Protein AF-K4CVL9-F1 (afdb_monomer)

Organism: Solanum lycopersicum (NCBI:txid4081)

Nearest PDB structures (foldseek):
  2q3t-assembly1_A  TM=8.000E-01  e=1.900E-08  Arabidopsis thaliana
  6ois-assembly1_B  TM=7.734E-01  e=2.589E-08  Arabidopsis thaliana
  3gan-assembly1_A  TM=7.707E-01  e=3.069E-07  Arabidopsis thaliana

Radius of gyration: 18.73 Å; Cα contacts (8 Å, |Δi|>4): 94; chains: 1; bounding box: 48×46×33 Å

Mean predicted aligned error: 12.89 Å

Secondary structure (DSSP, 8-state):
-HHHHHHHSPPPS---S----SSHHHHHHHHHHHH--PPPHHHHHHHHHHHHTTTT-TTTTS-HHHHS-HHHHHHHHHHHHHHHHHH--HHHHHHSHHHHHHHHHHHHHHHHH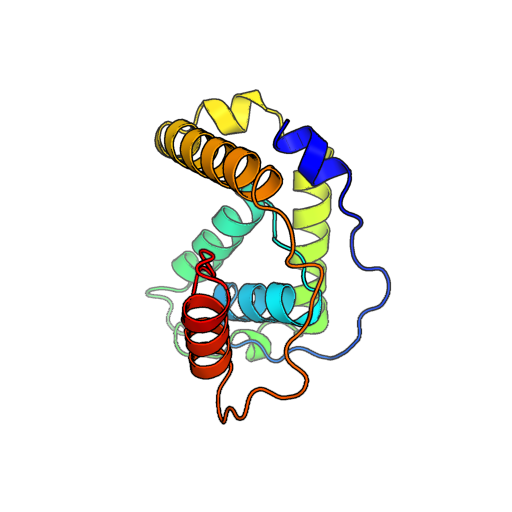HTSPPPSS--S----SSHHHHHHHHHHHH------

Structure (mmCIF, N/CA/C/O backbone):
data_AF-K4CVL9-F1
#
_entry.id   AF-K4CVL9-F1
#
loop_
_atom_site.group_PDB
_atom_site.id
_atom_site.type_symbol
_atom_site.label_atom_id
_atom_site.label_alt_id
_atom_site.label_comp_id
_atom_site.label_asym_id
_atom_site.label_entity_id
_atom_site.label_seq_id
_atom_site.pdbx_PDB_ins_code
_atom_site.Cartn_x
_atom_site.Cartn_y
_atom_site.Cartn_z
_atom_site.occupancy
_atom_site.B_iso_or_equiv
_atom_site.auth_seq_id
_atom_site.auth_comp_id
_atom_site.auth_asym_id
_atom_site.auth_atom_id
_atom_site.pdbx_PDB_model_num
ATOM 1 N N . MET A 1 1 ? -14.095 11.281 12.262 1.00 69.81 1 MET A N 1
ATOM 2 C CA . MET A 1 1 ? -14.612 10.012 11.687 1.00 69.81 1 MET A CA 1
ATOM 3 C C . MET A 1 1 ? -13.628 9.247 10.795 1.00 69.81 1 MET A C 1
ATOM 5 O O . MET A 1 1 ? -13.257 8.163 11.208 1.00 69.81 1 MET A O 1
ATOM 9 N N . TYR A 1 2 ? -13.172 9.725 9.619 1.00 73.94 2 TYR A N 1
ATOM 10 C CA . TYR A 1 2 ? -12.212 8.940 8.796 1.00 73.94 2 TYR A CA 1
ATOM 11 C C . TYR A 1 2 ? -10.864 8.725 9.505 1.00 73.94 2 TYR A C 1
ATOM 13 O O . TYR A 1 2 ? -10.430 7.587 9.655 1.00 73.94 2 TYR A O 1
ATOM 21 N N . GLN A 1 3 ? -10.244 9.805 9.995 1.00 74.38 3 GLN A N 1
ATOM 22 C CA . GLN A 1 3 ? -8.964 9.718 10.707 1.00 74.38 3 GLN A CA 1
ATOM 23 C C . GLN A 1 3 ? -9.076 8.883 11.991 1.00 74.38 3 GLN A C 1
ATOM 25 O O . GLN A 1 3 ? -8.255 8.007 12.227 1.00 74.38 3 GLN A O 1
ATOM 30 N N . GLU A 1 4 ? -10.125 9.112 12.786 1.00 74.19 4 GLU A N 1
ATOM 31 C CA . GLU A 1 4 ? -10.416 8.332 14.001 1.00 74.19 4 GLU A CA 1
ATOM 32 C C . GLU A 1 4 ? -10.575 6.835 13.698 1.00 74.19 4 GLU A C 1
ATOM 34 O O . GLU A 1 4 ? -10.017 6.005 14.404 1.00 74.19 4 GLU A O 1
ATOM 39 N N . TYR A 1 5 ? -11.289 6.478 12.624 1.00 78.62 5 TYR A N 1
ATOM 40 C CA . TYR A 1 5 ? -11.425 5.086 12.195 1.00 78.62 5 TYR A CA 1
ATOM 41 C C . TYR A 1 5 ? -10.069 4.483 11.811 1.00 78.62 5 TYR A C 1
ATOM 43 O O . TYR A 1 5 ? -9.732 3.385 12.243 1.00 78.62 5 TYR A O 1
ATOM 51 N N . GLN A 1 6 ? -9.263 5.211 11.037 1.00 77.38 6 GLN A N 1
ATOM 52 C CA . GLN A 1 6 ? -7.943 4.751 10.605 1.00 77.38 6 GLN A CA 1
ATOM 53 C C . GLN A 1 6 ? -6.970 4.567 11.782 1.00 77.38 6 GLN A C 1
ATOM 55 O O . GLN A 1 6 ? -6.164 3.640 11.759 1.00 77.38 6 GLN A O 1
ATOM 60 N N . GLN A 1 7 ? -7.086 5.374 12.842 1.00 78.06 7 GLN A N 1
ATOM 61 C CA . GLN A 1 7 ? -6.319 5.221 14.087 1.00 78.06 7 GLN A CA 1
ATOM 62 C C . GLN A 1 7 ? -6.648 3.935 14.859 1.00 78.06 7 GLN A C 1
ATOM 64 O O . GLN A 1 7 ? -5.798 3.443 15.598 1.00 78.06 7 GLN A O 1
ATOM 69 N N . MET A 1 8 ? -7.852 3.378 14.693 1.00 81.38 8 MET A N 1
ATOM 70 C CA . MET A 1 8 ? -8.266 2.139 15.365 1.00 81.38 8 MET A CA 1
ATOM 71 C C . MET A 1 8 ? -7.730 0.874 14.682 1.00 81.38 8 MET A C 1
ATOM 73 O O . MET A 1 8 ? -7.760 -0.199 15.282 1.00 81.38 8 MET A O 1
ATOM 77 N N . ILE A 1 9 ? -7.251 0.969 13.437 1.00 82.19 9 ILE A N 1
ATOM 78 C CA . ILE A 1 9 ? -6.759 -0.191 12.688 1.00 82.19 9 ILE A CA 1
ATOM 79 C C . ILE A 1 9 ? -5.297 -0.463 13.086 1.00 82.19 9 ILE A C 1
ATOM 81 O O . ILE A 1 9 ? -4.425 0.367 12.803 1.00 82.19 9 ILE A O 1
ATOM 85 N N . PRO A 1 10 ? -4.982 -1.623 13.689 1.00 86.44 10 PRO A N 1
ATOM 86 C CA . PRO A 1 10 ? -3.618 -1.938 14.096 1.00 86.44 10 PRO A CA 1
ATOM 87 C C . PRO A 1 10 ? -2.731 -2.261 12.889 1.00 86.44 10 PRO A C 1
ATOM 89 O O . PRO A 1 10 ? -3.176 -2.892 11.927 1.00 86.44 10 PRO A O 1
ATOM 92 N N . ILE A 1 11 ? -1.454 -1.882 12.969 1.00 88.44 11 ILE A N 1
ATOM 93 C CA . ILE A 1 11 ? -0.435 -2.335 12.016 1.00 88.44 11 ILE A CA 1
ATOM 94 C C . ILE A 1 11 ? -0.175 -3.833 12.248 1.00 88.44 11 ILE A C 1
ATOM 96 O O . ILE A 1 11 ? -0.006 -4.241 13.403 1.00 88.44 11 ILE A O 1
ATOM 100 N N . PRO A 1 12 ? -0.144 -4.673 11.197 1.00 86.62 12 PRO A N 1
ATOM 101 C CA . PRO A 1 12 ? 0.173 -6.089 11.339 1.00 86.62 12 PRO A CA 1
ATOM 102 C C . PRO A 1 12 ? 1.542 -6.317 11.990 1.00 86.62 12 PRO A C 1
ATOM 104 O O . PRO A 1 12 ? 2.558 -5.785 11.551 1.00 86.62 12 PRO A O 1
ATOM 107 N N . THR A 1 13 ? 1.579 -7.146 13.033 1.00 78.31 13 THR A N 1
ATOM 108 C CA . THR A 1 13 ? 2.809 -7.465 13.780 1.00 78.31 13 THR A CA 1
ATOM 109 C C . THR A 1 13 ? 3.528 -8.708 13.262 1.00 78.31 13 THR A C 1
ATOM 111 O O . THR A 1 13 ? 4.725 -8.868 13.488 1.00 78.31 13 THR A O 1
ATOM 114 N N . ARG A 1 14 ? 2.817 -9.599 12.559 1.00 71.75 14 ARG A N 1
ATOM 115 C CA . ARG A 1 14 ? 3.379 -10.819 11.967 1.00 71.75 14 ARG A CA 1
ATOM 116 C C . ARG A 1 14 ? 3.463 -10.672 10.454 1.00 71.75 14 ARG A C 1
ATOM 118 O O . ARG A 1 14 ? 2.436 -10.696 9.781 1.00 71.75 14 ARG A O 1
ATOM 125 N N . LYS A 1 15 ? 4.686 -10.574 9.935 1.00 68.38 15 LYS A N 1
ATOM 126 C CA . LYS A 1 15 ? 4.948 -10.620 8.494 1.00 68.38 15 LYS A CA 1
ATOM 127 C C . LYS A 1 15 ? 4.942 -12.069 8.036 1.00 68.38 15 LYS A C 1
ATOM 129 O O . LYS A 1 15 ? 5.668 -12.891 8.590 1.00 68.38 15 LYS A O 1
ATOM 134 N N . THR A 1 16 ? 4.056 -12.395 7.106 1.00 59.22 16 THR A N 1
ATOM 135 C CA . THR A 1 16 ? 3.699 -13.790 6.807 1.00 59.22 16 THR A CA 1
ATOM 136 C C . THR A 1 16 ? 4.465 -14.365 5.616 1.00 59.22 16 THR A C 1
ATOM 138 O O . THR A 1 16 ? 4.560 -15.584 5.501 1.00 59.22 16 THR A O 1
ATOM 141 N N . SER A 1 17 ? 5.047 -13.523 4.755 1.00 66.44 17 SER A N 1
ATOM 142 C CA . SER A 1 17 ? 5.719 -13.965 3.527 1.00 66.44 17 SER A CA 1
ATOM 143 C C . SER A 1 17 ? 6.542 -12.852 2.877 1.00 66.44 17 SER A C 1
ATOM 145 O O . SER A 1 17 ? 6.163 -11.687 2.964 1.00 66.44 17 SER A O 1
ATOM 147 N N . LEU A 1 18 ? 7.612 -13.215 2.159 1.00 75.69 18 LEU A N 1
ATOM 148 C CA . LEU A 1 18 ? 8.265 -12.317 1.202 1.00 75.69 18 LEU A CA 1
ATOM 149 C C . LEU A 1 18 ? 7.275 -12.025 0.063 1.00 75.69 18 LEU A C 1
ATOM 151 O O . LEU A 1 18 ? 6.746 -12.963 -0.533 1.00 75.69 18 LEU A O 1
ATOM 155 N N . ILE A 1 19 ? 7.008 -10.751 -0.221 1.00 76.44 19 ILE A N 1
ATOM 156 C CA . ILE A 1 19 ? 6.082 -10.331 -1.279 1.00 76.44 19 ILE A CA 1
ATOM 157 C C . ILE A 1 19 ? 6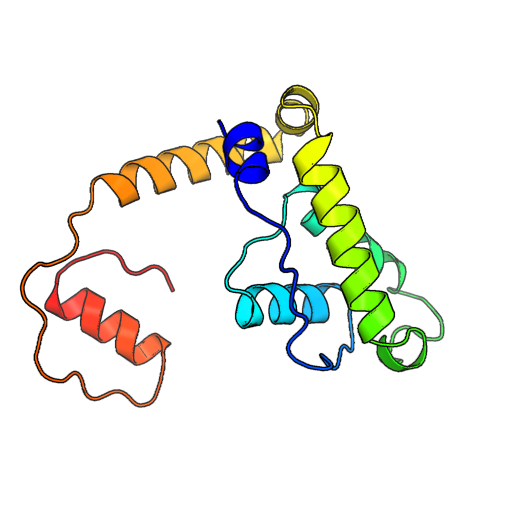.916 -9.864 -2.475 1.00 76.44 19 ILE A C 1
ATOM 159 O O . ILE A 1 19 ? 7.494 -8.785 -2.384 1.00 76.44 19 ILE A O 1
ATOM 163 N N . PRO A 1 20 ? 6.996 -10.616 -3.587 1.00 76.62 20 PRO A N 1
ATOM 164 C CA . PRO A 1 20 ? 7.644 -10.119 -4.797 1.00 76.62 20 PRO A CA 1
ATOM 165 C C . PRO A 1 20 ? 6.979 -8.821 -5.263 1.00 76.62 20 PRO A C 1
ATOM 167 O O . PRO A 1 20 ? 5.747 -8.712 -5.245 1.00 76.62 20 PRO A O 1
ATOM 170 N N . CYS A 1 21 ? 7.775 -7.835 -5.674 1.00 76.94 21 CYS A N 1
ATOM 171 C CA . CYS A 1 21 ? 7.252 -6.543 -6.100 1.00 76.94 21 CYS A CA 1
ATOM 172 C C . CYS A 1 21 ? 8.038 -5.958 -7.271 1.00 76.94 21 CYS A C 1
ATOM 174 O O . CYS A 1 21 ? 9.214 -5.636 -7.165 1.00 76.94 21 CYS A O 1
ATOM 176 N N . ASN A 1 22 ? 7.340 -5.723 -8.375 1.00 86.00 22 ASN A N 1
ATOM 177 C CA . ASN A 1 22 ? 7.873 -5.021 -9.539 1.00 86.00 22 ASN A CA 1
ATOM 178 C C . ASN A 1 22 ? 7.651 -3.494 -9.470 1.00 86.00 22 A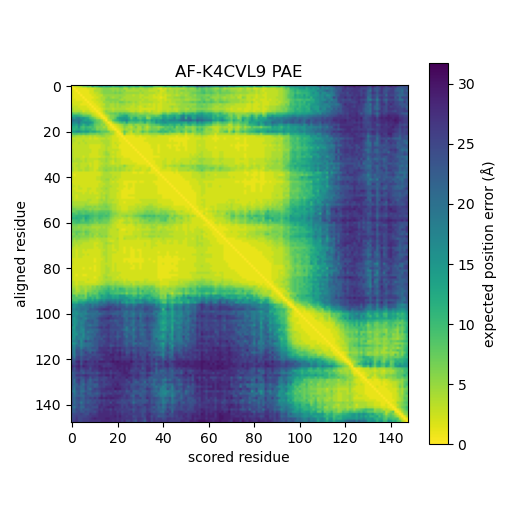SN A C 1
ATOM 180 O O . ASN A 1 22 ? 8.404 -2.745 -10.092 1.00 86.00 22 ASN A O 1
ATOM 184 N N . SER A 1 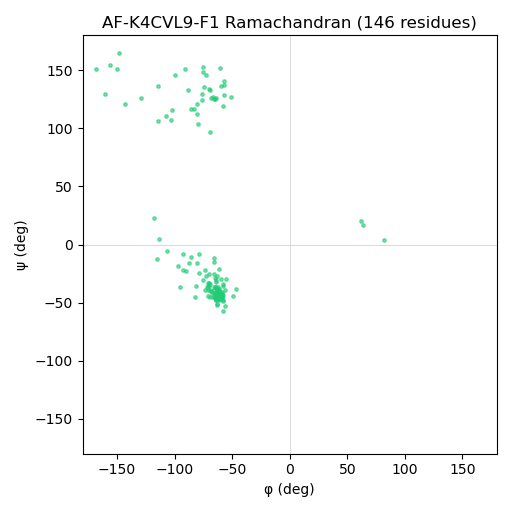23 ? 6.669 -3.030 -8.688 1.00 92.00 23 SER A N 1
ATOM 185 C CA . SER A 1 23 ? 6.332 -1.615 -8.477 1.00 92.00 23 SER A CA 1
ATOM 186 C C . SER A 1 23 ? 5.773 -1.349 -7.072 1.00 92.00 23 SER A C 1
ATOM 188 O O . SER A 1 23 ? 5.368 -2.279 -6.363 1.00 92.00 23 SER A O 1
ATOM 190 N N . TRP A 1 24 ? 5.718 -0.078 -6.659 1.00 93.12 24 TRP A N 1
ATOM 191 C CA . TRP A 1 24 ? 5.152 0.321 -5.367 1.00 93.12 24 TRP A CA 1
ATOM 192 C C . TRP A 1 24 ? 3.636 0.115 -5.323 1.00 93.12 24 TRP A C 1
ATOM 194 O O . TRP A 1 24 ? 3.106 -0.348 -4.310 1.00 93.12 24 TRP A O 1
ATOM 204 N N . ILE A 1 25 ? 2.923 0.418 -6.413 1.00 92.62 25 ILE A N 1
ATOM 205 C CA . ILE A 1 25 ? 1.482 0.173 -6.544 1.00 92.62 25 ILE A CA 1
ATOM 206 C C . ILE A 1 25 ? 1.195 -1.331 -6.483 1.00 92.62 25 ILE A C 1
ATOM 208 O O . ILE A 1 25 ? 0.259 -1.740 -5.793 1.00 92.62 25 ILE A O 1
ATOM 212 N N . GLY A 1 26 ? 2.010 -2.152 -7.154 1.00 91.31 26 GLY A N 1
ATOM 213 C CA . GLY A 1 26 ? 1.899 -3.611 -7.119 1.00 91.31 26 GLY A CA 1
ATOM 214 C C . GLY A 1 26 ? 2.096 -4.163 -5.708 1.00 91.31 26 GLY A C 1
ATOM 215 O O . GLY A 1 26 ? 1.252 -4.910 -5.212 1.00 91.31 26 GLY A O 1
ATOM 216 N N . LEU A 1 27 ? 3.144 -3.714 -5.010 1.00 91.38 27 LEU A N 1
ATOM 217 C CA . LEU A 1 27 ? 3.393 -4.084 -3.615 1.00 91.38 27 LEU A CA 1
ATOM 218 C C . LEU A 1 27 ? 2.222 -3.695 -2.701 1.00 91.38 27 LEU A C 1
ATOM 220 O O . LEU A 1 27 ? 1.772 -4.496 -1.884 1.00 91.38 27 LEU A O 1
ATOM 224 N N . ALA A 1 28 ? 1.681 -2.488 -2.863 1.00 90.00 28 ALA A N 1
ATOM 225 C CA . ALA A 1 28 ? 0.545 -2.018 -2.079 1.00 90.00 28 ALA A CA 1
ATOM 226 C C . ALA A 1 28 ? -0.731 -2.838 -2.320 1.00 90.00 28 ALA A C 1
ATOM 228 O O . ALA A 1 28 ? -1.499 -3.065 -1.383 1.00 90.00 28 ALA A O 1
ATOM 229 N N . ALA A 1 29 ? -0.972 -3.288 -3.554 1.00 88.50 29 ALA A N 1
ATOM 230 C CA . ALA A 1 29 ? -2.081 -4.184 -3.871 1.00 88.50 29 ALA A CA 1
ATOM 231 C C . ALA A 1 29 ? -1.911 -5.545 -3.176 1.00 88.50 29 ALA A C 1
ATOM 233 O O . ALA A 1 29 ? -2.846 -6.020 -2.527 1.00 88.50 29 ALA A O 1
ATOM 234 N N . SER A 1 30 ? -0.706 -6.119 -3.227 1.00 89.94 30 SER A N 1
ATOM 235 C CA . SER A 1 30 ? -0.376 -7.371 -2.539 1.00 89.94 30 SER A CA 1
ATOM 236 C C . SER A 1 30 ? -0.531 -7.258 -1.021 1.00 89.94 30 SER A C 1
ATOM 238 O O . SER A 1 30 ? -1.149 -8.126 -0.411 1.00 89.94 30 SER A O 1
ATOM 240 N N . ILE A 1 31 ? -0.061 -6.166 -0.406 1.00 87.50 31 ILE A N 1
ATOM 241 C CA . ILE A 1 31 ? -0.237 -5.896 1.031 1.00 87.50 31 ILE A CA 1
ATOM 242 C C . ILE A 1 31 ? -1.728 -5.863 1.402 1.00 87.50 31 ILE A C 1
ATOM 244 O O . ILE A 1 31 ? -2.141 -6.521 2.357 1.00 87.50 31 ILE A O 1
ATOM 248 N N . LYS A 1 32 ? -2.560 -5.144 0.638 1.00 86.56 32 LYS A N 1
ATOM 249 C CA . LYS A 1 32 ? -4.007 -5.067 0.904 1.00 86.56 32 LYS A CA 1
ATOM 250 C C . LYS A 1 32 ? -4.679 -6.436 0.828 1.00 86.56 32 LYS A C 1
ATOM 252 O O . LYS A 1 32 ? -5.501 -6.752 1.684 1.00 86.56 32 LYS A O 1
ATOM 257 N N . GLY A 1 33 ? -4.318 -7.240 -0.172 1.00 84.44 33 GLY A N 1
ATOM 258 C CA . GLY A 1 33 ? -4.845 -8.593 -0.344 1.00 84.44 33 GLY A CA 1
ATOM 259 C C . GLY A 1 33 ? -4.408 -9.550 0.767 1.00 84.44 33 GLY A C 1
ATOM 260 O O . GLY A 1 33 ? -5.242 -10.263 1.316 1.00 84.44 33 GLY A O 1
ATOM 261 N N . LEU A 1 34 ? -3.122 -9.537 1.132 1.00 85.81 34 LEU A N 1
ATOM 262 C CA . LEU A 1 34 ? -2.546 -10.454 2.122 1.00 85.81 34 LEU A CA 1
ATOM 263 C C . LEU A 1 34 ? -2.999 -10.154 3.550 1.00 85.81 34 LEU A C 1
ATOM 265 O O . LEU A 1 34 ? -3.348 -11.068 4.293 1.00 85.81 34 LEU A O 1
ATOM 269 N N . TYR A 1 35 ? -3.004 -8.880 3.939 1.00 84.19 35 TYR A N 1
ATOM 270 C CA . TYR A 1 35 ? -3.330 -8.481 5.308 1.00 84.19 35 TYR A CA 1
ATOM 271 C C . TYR A 1 35 ? -4.812 -8.145 5.503 1.00 84.19 35 TYR A C 1
ATOM 273 O O . TYR A 1 35 ? -5.238 -7.918 6.634 1.00 84.19 35 TYR A O 1
ATOM 281 N N . GLY A 1 36 ? -5.601 -8.081 4.423 1.00 82.44 36 GLY A N 1
ATOM 282 C CA . GLY A 1 36 ? -7.018 -7.713 4.476 1.00 82.44 36 GLY A CA 1
ATOM 283 C C . GLY A 1 36 ? -7.260 -6.293 5.000 1.00 82.44 36 GLY A C 1
ATOM 284 O O . GLY A 1 36 ? -8.351 -5.989 5.478 1.00 82.44 36 GLY A O 1
ATOM 285 N N . GLN A 1 37 ? -6.242 -5.427 4.951 1.00 81.06 37 GLN A N 1
ATOM 286 C CA . GLN A 1 37 ? -6.308 -4.054 5.443 1.00 81.06 37 GLN A CA 1
ATOM 287 C C . GLN A 1 37 ? -6.160 -3.057 4.302 1.00 81.06 37 GLN A C 1
ATOM 289 O O . GLN A 1 37 ? -5.276 -3.175 3.455 1.00 81.06 37 GLN A O 1
ATOM 294 N N . LEU A 1 38 ? -6.992 -2.018 4.322 1.00 83.75 38 LEU A N 1
ATOM 295 C CA . LEU A 1 38 ? -6.798 -0.854 3.468 1.00 83.75 38 LEU A CA 1
ATOM 296 C C . LEU A 1 38 ? -5.659 0.022 4.010 1.00 83.75 38 LEU A C 1
ATOM 298 O O . LEU A 1 38 ? -5.446 0.106 5.218 1.00 83.75 38 LEU A O 1
ATOM 302 N N . LEU A 1 39 ? -4.957 0.693 3.095 1.00 87.56 39 LEU A N 1
ATOM 303 C CA . LEU A 1 39 ? -3.953 1.706 3.425 1.00 87.56 39 LEU A CA 1
ATOM 304 C C . LEU A 1 39 ? -4.596 3.095 3.497 1.00 87.56 39 LEU A C 1
ATOM 306 O O . LEU A 1 39 ? -5.547 3.382 2.760 1.00 87.56 39 LEU A O 1
ATOM 310 N N . HIS A 1 40 ? -4.031 3.965 4.323 1.00 88.06 40 HIS A N 1
ATOM 311 C CA . HIS A 1 40 ? -4.429 5.350 4.522 1.00 88.06 40 HIS A CA 1
ATOM 312 C C . HIS A 1 40 ? -4.324 6.158 3.216 1.00 88.06 40 HIS A C 1
ATOM 314 O O . HIS A 1 40 ? -3.509 5.863 2.336 1.00 88.06 40 HIS A O 1
ATOM 320 N N . TYR A 1 41 ? -5.138 7.204 3.053 1.00 82.81 41 TYR A N 1
ATOM 321 C CA . TYR A 1 41 ? -5.164 7.999 1.814 1.00 82.81 41 TYR A CA 1
ATOM 322 C C . TYR A 1 41 ? -3.799 8.624 1.440 1.00 82.81 41 TYR A C 1
ATOM 324 O O . TYR A 1 41 ? -3.289 8.293 0.367 1.00 82.81 41 TYR A O 1
ATOM 332 N N . PRO A 1 42 ? -3.159 9.440 2.304 1.00 85.00 42 PRO A N 1
ATOM 333 C CA . PRO A 1 42 ? -1.783 9.898 2.137 1.00 85.00 42 PRO A CA 1
ATOM 334 C C . PRO A 1 42 ? -0.789 8.794 1.761 1.00 85.00 42 PRO A C 1
ATOM 336 O O . PRO A 1 42 ? 0.075 9.016 0.921 1.00 85.00 42 PRO A O 1
ATOM 339 N N . THR A 1 43 ? -0.924 7.585 2.315 1.00 91.19 43 THR A N 1
ATOM 340 C CA . THR A 1 43 ? -0.049 6.458 1.960 1.00 91.19 43 THR A CA 1
ATOM 341 C C . THR A 1 43 ? -0.250 6.051 0.506 1.00 91.19 43 THR A C 1
ATOM 343 O O . THR A 1 43 ? 0.721 5.922 -0.235 1.00 91.19 43 THR A O 1
ATOM 346 N N . ASN A 1 44 ? -1.502 5.920 0.056 1.00 87.25 44 ASN A N 1
ATOM 347 C CA . ASN A 1 44 ? -1.803 5.627 -1.348 1.00 87.25 44 ASN A CA 1
ATOM 348 C C . ASN A 1 44 ? -1.315 6.736 -2.294 1.00 87.25 44 ASN A C 1
ATOM 350 O O . ASN A 1 44 ? -0.861 6.426 -3.395 1.00 87.25 44 ASN A O 1
ATOM 354 N N . LEU A 1 45 ? -1.388 8.008 -1.888 1.00 85.00 45 LEU A N 1
ATOM 355 C CA . LEU A 1 45 ? -0.824 9.116 -2.665 1.00 85.00 45 LEU A CA 1
ATOM 356 C C . LEU A 1 45 ? 0.698 9.012 -2.782 1.00 85.00 45 LEU A C 1
ATOM 358 O O . LEU A 1 45 ? 1.229 9.118 -3.887 1.00 85.00 45 LEU A O 1
ATOM 362 N N . SER A 1 46 ? 1.392 8.767 -1.669 1.00 89.88 46 SER A N 1
ATOM 363 C CA . SER A 1 46 ? 2.845 8.585 -1.659 1.00 89.88 46 SER A CA 1
ATOM 364 C C . SER A 1 46 ? 3.271 7.426 -2.556 1.00 89.88 46 SER A C 1
ATOM 366 O O . SER A 1 46 ? 4.161 7.602 -3.379 1.00 89.88 46 SER A O 1
ATOM 368 N N . ILE A 1 47 ? 2.576 6.288 -2.481 1.00 92.75 47 ILE A N 1
ATOM 369 C CA . ILE A 1 47 ? 2.823 5.113 -3.330 1.00 92.75 47 ILE A CA 1
ATOM 370 C C . ILE A 1 47 ? 2.685 5.455 -4.819 1.00 92.75 47 ILE A C 1
ATOM 372 O O . ILE A 1 47 ? 3.581 5.154 -5.605 1.00 92.75 47 ILE A O 1
ATOM 376 N N . LYS A 1 48 ? 1.593 6.129 -5.212 1.00 88.06 48 LYS A N 1
ATOM 377 C CA . LYS A 1 48 ? 1.394 6.562 -6.607 1.00 88.06 48 LYS A CA 1
ATOM 378 C C . LYS A 1 48 ? 2.501 7.502 -7.071 1.00 88.06 48 LYS A C 1
ATOM 380 O O . LYS A 1 48 ? 2.982 7.378 -8.196 1.00 88.06 48 LYS A O 1
ATOM 385 N N . LYS A 1 49 ? 2.904 8.435 -6.204 1.00 87.44 49 LYS A N 1
ATOM 386 C CA . LYS A 1 49 ? 3.992 9.369 -6.487 1.00 87.44 49 LYS A CA 1
ATOM 387 C C . LYS A 1 49 ? 5.315 8.631 -6.676 1.00 87.44 49 LYS A C 1
ATOM 389 O O . LYS A 1 49 ? 6.011 8.935 -7.634 1.00 87.44 49 LYS A O 1
ATOM 394 N N . TRP A 1 50 ? 5.652 7.667 -5.819 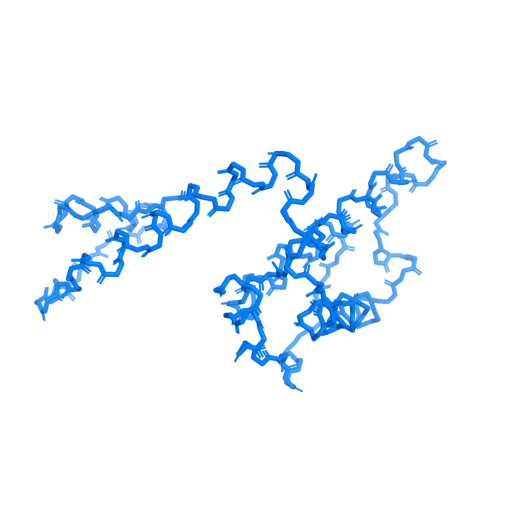1.00 93.12 50 TRP A N 1
ATOM 395 C CA . TRP A 1 50 ? 6.895 6.900 -5.948 1.00 93.12 50 TRP A CA 1
ATOM 396 C C . TRP A 1 50 ? 6.976 6.111 -7.248 1.00 93.12 50 TRP A C 1
ATOM 398 O O . TRP A 1 50 ? 8.036 6.108 -7.861 1.00 93.12 50 TRP A O 1
ATOM 408 N N . ASP A 1 51 ? 5.877 5.510 -7.706 1.00 91.25 51 ASP A N 1
ATOM 409 C CA . ASP A 1 51 ? 5.863 4.861 -9.023 1.00 91.25 51 ASP A CA 1
ATOM 410 C C . ASP A 1 51 ? 5.957 5.877 -10.165 1.00 91.25 51 ASP A C 1
ATOM 412 O O . ASP A 1 51 ? 6.699 5.663 -11.116 1.00 91.25 51 ASP A O 1
ATOM 416 N N . SER A 1 52 ? 5.282 7.024 -10.052 1.00 89.00 52 SER A N 1
ATOM 417 C CA . SER A 1 52 ? 5.337 8.064 -11.092 1.00 89.00 52 SER A CA 1
ATOM 418 C C . SER A 1 52 ? 6.733 8.674 -11.248 1.00 89.00 52 SER A C 1
ATOM 420 O O . SER A 1 52 ? 7.092 9.095 -12.340 1.00 89.00 52 SER A O 1
ATOM 422 N N . LEU A 1 53 ? 7.536 8.707 -10.177 1.00 88.06 53 LEU A N 1
ATOM 423 C CA . LEU A 1 53 ? 8.927 9.176 -10.219 1.00 88.06 53 LEU A CA 1
ATOM 424 C C . LEU A 1 53 ? 9.847 8.278 -11.057 1.00 88.06 53 LEU A C 1
ATOM 426 O O . LEU A 1 53 ? 10.955 8.698 -11.376 1.00 88.06 53 LEU A O 1
ATOM 430 N N . ARG A 1 54 ? 9.414 7.058 -11.391 1.00 86.94 54 ARG A N 1
ATOM 431 C CA . ARG A 1 54 ? 10.183 6.118 -12.212 1.00 86.94 54 ARG A CA 1
ATOM 432 C C . ARG A 1 54 ? 9.943 6.296 -13.710 1.00 86.94 54 ARG A C 1
ATOM 434 O O . ARG A 1 54 ? 10.736 5.803 -14.502 1.00 86.94 54 ARG A O 1
ATOM 441 N N . ILE A 1 55 ? 8.877 7.002 -14.088 1.00 88.25 55 ILE A N 1
ATOM 442 C CA . ILE A 1 55 ? 8.516 7.224 -15.489 1.00 88.25 55 ILE A CA 1
ATOM 443 C C . ILE A 1 55 ? 9.564 8.131 -16.143 1.00 88.25 55 ILE A C 1
ATOM 445 O O . ILE A 1 55 ? 9.841 9.227 -15.651 1.00 88.25 55 ILE A O 1
ATOM 449 N N . GLY A 1 56 ? 10.130 7.687 -17.263 1.00 86.44 56 GLY A N 1
ATOM 450 C CA . GLY A 1 56 ? 11.181 8.374 -18.011 1.00 86.44 56 GLY A CA 1
ATOM 451 C C . GLY A 1 56 ? 12.597 8.174 -17.462 1.00 86.44 56 GLY A C 1
ATOM 452 O O . GLY A 1 56 ? 13.531 8.787 -17.981 1.00 86.44 56 GLY A O 1
ATOM 453 N N . ALA A 1 57 ? 12.781 7.349 -16.426 1.00 87.50 57 ALA A N 1
ATOM 454 C CA . ALA A 1 57 ? 14.107 6.975 -15.944 1.00 87.50 57 ALA A CA 1
ATOM 455 C C . ALA A 1 57 ? 14.767 5.955 -16.892 1.00 87.50 57 ALA A C 1
ATOM 457 O O . ALA A 1 57 ? 14.089 5.175 -17.557 1.00 87.50 57 ALA A O 1
ATOM 458 N N . SER A 1 58 ? 16.103 5.922 -16.943 1.00 86.69 58 SER A N 1
ATOM 459 C CA . SER A 1 58 ? 16.842 4.967 -17.795 1.00 86.69 58 SER A CA 1
ATOM 460 C C . SER A 1 58 ? 16.577 3.499 -17.446 1.00 86.69 58 SER A C 1
ATOM 462 O O . SER A 1 58 ? 16.837 2.610 -18.248 1.00 86.69 58 SER A O 1
ATOM 464 N N . ASP A 1 59 ? 16.106 3.257 -16.231 1.00 86.38 59 ASP A N 1
ATOM 465 C CA . ASP A 1 59 ? 15.847 1.967 -15.616 1.00 86.38 59 ASP A CA 1
ATOM 466 C C . ASP A 1 59 ? 14.360 1.768 -15.266 1.00 86.38 59 ASP A C 1
ATOM 468 O O . ASP A 1 59 ? 14.021 0.956 -14.402 1.00 86.38 59 ASP A O 1
ATOM 472 N N . GLU A 1 60 ? 13.462 2.494 -15.944 1.00 85.88 60 GLU A N 1
ATOM 473 C CA . GLU A 1 60 ? 12.006 2.426 -15.748 1.00 85.88 60 GLU A CA 1
ATOM 474 C C . GLU A 1 60 ? 11.476 0.980 -15.761 1.00 85.88 60 GLU A C 1
ATOM 476 O O . GLU A 1 60 ? 10.729 0.594 -14.859 1.00 85.88 60 GLU A O 1
ATOM 481 N N . ASP A 1 61 ? 11.938 0.163 -16.714 1.00 87.19 61 ASP A N 1
ATOM 482 C CA . ASP A 1 61 ? 11.488 -1.221 -16.921 1.00 87.19 61 ASP A CA 1
ATOM 483 C C . ASP A 1 61 ? 12.106 -2.247 -15.952 1.00 87.19 61 ASP A C 1
ATOM 485 O O . ASP A 1 61 ? 11.705 -3.415 -15.935 1.00 87.19 61 ASP A O 1
ATOM 489 N N . ILE A 1 62 ? 13.092 -1.854 -15.141 1.00 89.94 62 ILE A N 1
ATOM 490 C CA . ILE A 1 62 ? 13.751 -2.781 -14.213 1.00 89.94 62 ILE A CA 1
ATOM 491 C C . ILE A 1 62 ? 12.832 -3.027 -13.002 1.00 89.94 62 ILE A C 1
ATOM 493 O O . ILE A 1 62 ? 12.369 -2.074 -12.385 1.00 89.94 62 ILE A O 1
ATOM 497 N N . PRO A 1 63 ? 12.542 -4.271 -12.588 1.00 91.31 63 PRO A N 1
ATOM 498 C CA . PRO A 1 63 ? 11.671 -4.534 -11.438 1.00 91.31 63 PRO A CA 1
ATOM 499 C C . PRO A 1 63 ? 12.141 -3.877 -10.126 1.00 91.31 63 PRO A C 1
ATOM 501 O O . PRO A 1 63 ? 13.331 -3.861 -9.815 1.00 91.31 63 PRO A O 1
ATOM 504 N N . LEU A 1 64 ? 11.203 -3.355 -9.322 1.00 88.44 64 LEU A N 1
ATOM 505 C CA . LEU A 1 64 ? 11.506 -2.664 -8.055 1.00 88.44 64 LEU A CA 1
ATOM 506 C C . LEU A 1 64 ? 12.321 -3.524 -7.074 1.00 88.44 64 LEU A C 1
ATOM 508 O O . LEU A 1 64 ? 13.223 -3.013 -6.409 1.00 88.44 64 LEU A O 1
ATOM 512 N N . ASP A 1 65 ? 12.021 -4.817 -7.002 1.00 91.12 65 ASP A N 1
ATOM 513 C CA . ASP A 1 65 ? 12.709 -5.796 -6.156 1.00 91.12 65 ASP A CA 1
ATOM 514 C C . ASP A 1 65 ? 14.175 -6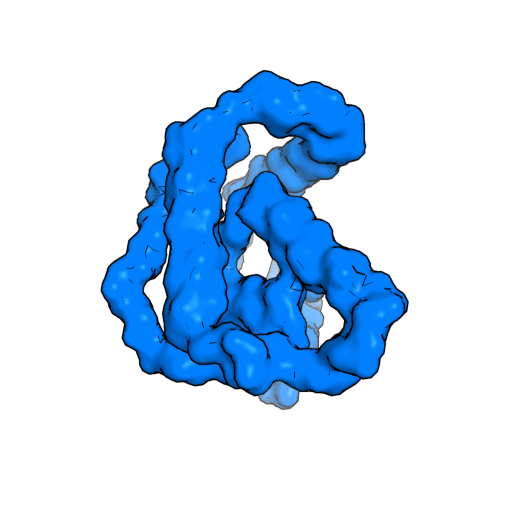.048 -6.548 1.00 91.12 65 ASP A C 1
ATOM 516 O O . ASP A 1 65 ? 14.931 -6.613 -5.759 1.00 91.12 65 ASP A O 1
ATOM 520 N N . THR A 1 66 ? 14.610 -5.567 -7.717 1.00 91.75 66 THR A N 1
ATOM 521 C CA . THR A 1 66 ? 16.029 -5.549 -8.108 1.00 91.75 66 THR A CA 1
ATOM 522 C C . THR A 1 66 ? 16.804 -4.446 -7.380 1.00 91.75 66 THR A C 1
ATOM 524 O O . THR A 1 66 ? 17.993 -4.599 -7.102 1.00 91.75 66 THR A O 1
ATOM 527 N N . PHE A 1 67 ? 16.141 -3.337 -7.040 1.00 89.12 67 PHE A N 1
ATOM 528 C CA . PHE A 1 67 ? 16.759 -2.187 -6.373 1.00 89.12 67 PHE A CA 1
ATOM 529 C C . PHE A 1 67 ? 16.598 -2.219 -4.858 1.00 89.12 67 PHE A C 1
ATOM 531 O O . PHE A 1 67 ? 17.481 -1.775 -4.121 1.00 89.12 67 PHE A O 1
ATOM 538 N N . ILE A 1 68 ? 15.445 -2.690 -4.384 1.00 89.25 68 ILE A N 1
ATOM 539 C CA . ILE A 1 68 ? 15.073 -2.647 -2.974 1.00 89.25 68 ILE A CA 1
ATOM 540 C C . ILE A 1 68 ? 14.636 -4.037 -2.546 1.00 89.25 68 ILE A C 1
ATOM 542 O O . ILE A 1 68 ? 13.711 -4.610 -3.110 1.00 89.25 68 ILE A O 1
ATOM 546 N N . ASP A 1 69 ? 15.267 -4.539 -1.486 1.00 89.12 69 ASP A N 1
ATOM 547 C CA . ASP A 1 69 ? 14.841 -5.775 -0.837 1.00 89.12 69 ASP A CA 1
ATOM 548 C C . ASP A 1 69 ? 13.329 -5.727 -0.514 1.00 89.12 69 ASP A C 1
ATOM 550 O O . ASP A 1 69 ? 12.883 -4.782 0.154 1.00 89.12 69 ASP A O 1
ATOM 554 N N . PRO A 1 70 ? 12.531 -6.725 -0.938 1.00 89.69 70 PRO A N 1
ATOM 555 C CA . PRO A 1 70 ? 11.081 -6.681 -0.770 1.00 89.69 70 PRO A CA 1
ATOM 556 C C . PRO A 1 70 ? 10.615 -6.535 0.683 1.00 89.69 70 PRO A C 1
ATOM 558 O O . PRO A 1 70 ? 9.623 -5.853 0.949 1.00 89.69 70 PRO A O 1
ATOM 561 N N . ALA A 1 71 ? 11.339 -7.111 1.649 1.00 88.06 71 ALA A N 1
ATOM 562 C CA . ALA A 1 71 ? 10.988 -6.981 3.061 1.00 88.06 71 ALA A CA 1
ATOM 563 C C . ALA A 1 71 ? 11.243 -5.557 3.582 1.00 88.06 71 ALA A C 1
ATOM 565 O O . ALA A 1 71 ? 10.490 -5.068 4.435 1.00 88.06 71 ALA A O 1
ATOM 566 N N . LYS A 1 72 ? 12.268 -4.869 3.060 1.00 90.62 72 LYS A N 1
ATOM 567 C CA . LYS A 1 72 ? 12.498 -3.439 3.320 1.00 90.62 72 LYS A CA 1
ATOM 568 C C . LYS A 1 72 ? 11.429 -2.572 2.664 1.00 90.62 72 LYS A C 1
ATOM 570 O O . LYS A 1 72 ? 10.898 -1.698 3.340 1.00 90.62 72 LYS A O 1
ATOM 575 N N . ALA A 1 73 ? 11.072 -2.837 1.407 1.00 91.88 73 ALA A N 1
ATOM 576 C CA . ALA A 1 73 ? 10.022 -2.095 0.707 1.00 91.88 73 ALA A CA 1
ATOM 577 C C . ALA A 1 73 ? 8.673 -2.195 1.443 1.00 91.88 73 ALA A C 1
ATOM 579 O O . ALA A 1 73 ? 8.017 -1.183 1.702 1.00 91.88 73 ALA A O 1
ATOM 580 N N . GLU A 1 74 ? 8.297 -3.402 1.873 1.00 91.81 74 GLU A N 1
ATOM 581 C CA . GLU A 1 74 ? 7.098 -3.627 2.682 1.00 91.81 74 GLU A CA 1
ATOM 582 C C . GLU A 1 74 ? 7.177 -2.887 4.029 1.00 91.81 74 GLU A C 1
ATOM 584 O O . GLU A 1 74 ? 6.225 -2.220 4.438 1.00 91.81 74 GLU A O 1
ATOM 589 N N . ALA A 1 75 ? 8.321 -2.963 4.723 1.00 91.06 75 ALA A N 1
ATOM 590 C CA . ALA A 1 75 ? 8.525 -2.255 5.986 1.00 91.06 75 ALA A CA 1
ATOM 591 C C . ALA A 1 75 ? 8.372 -0.736 5.829 1.00 91.06 75 ALA A C 1
ATOM 593 O O . ALA A 1 75 ? 7.746 -0.100 6.675 1.00 91.06 75 ALA A O 1
ATOM 594 N N . SER A 1 76 ? 8.901 -0.161 4.749 1.00 93.06 76 SER A N 1
ATOM 595 C CA . SER A 1 76 ? 8.777 1.266 4.452 1.00 93.06 76 SER A CA 1
ATOM 596 C C . SER A 1 76 ? 7.320 1.693 4.292 1.00 93.06 76 SER A C 1
ATOM 598 O O . SER A 1 76 ? 6.926 2.708 4.868 1.00 93.06 76 SER A O 1
ATOM 600 N N . ILE A 1 77 ? 6.499 0.908 3.582 1.00 93.50 77 ILE A N 1
ATOM 601 C CA . ILE A 1 77 ? 5.060 1.183 3.466 1.00 93.50 77 ILE A CA 1
ATOM 602 C C . ILE A 1 77 ? 4.400 1.156 4.846 1.00 93.50 77 ILE A C 1
ATOM 604 O O . ILE A 1 77 ? 3.658 2.080 5.168 1.00 93.50 77 ILE A O 1
ATOM 608 N N . TRP A 1 78 ? 4.689 0.153 5.679 1.00 94.00 78 TRP A N 1
ATOM 609 C CA . TRP A 1 78 ? 4.077 0.046 7.007 1.00 94.00 78 TRP A CA 1
ATOM 610 C C . TRP A 1 78 ? 4.474 1.170 7.964 1.00 94.00 78 TRP A C 1
ATOM 612 O O . TRP A 1 78 ? 3.616 1.671 8.687 1.00 94.00 78 TRP A O 1
ATOM 622 N N . LEU A 1 79 ? 5.736 1.608 7.948 1.00 92.44 79 LEU A N 1
ATOM 623 C CA . LEU A 1 79 ? 6.196 2.738 8.764 1.00 92.44 79 LEU A CA 1
ATOM 624 C C . LEU A 1 79 ? 5.488 4.040 8.372 1.00 92.44 79 LEU A C 1
ATOM 626 O O . LEU A 1 79 ? 5.059 4.815 9.227 1.00 92.44 79 LEU A O 1
ATOM 630 N N . ILE A 1 80 ? 5.332 4.269 7.069 1.00 92.38 80 ILE A N 1
ATOM 631 C CA . ILE A 1 80 ? 4.652 5.455 6.542 1.00 92.38 80 ILE A CA 1
ATOM 632 C C . ILE A 1 80 ? 3.147 5.381 6.804 1.00 92.38 80 ILE A C 1
ATOM 634 O O . ILE A 1 80 ? 2.538 6.379 7.184 1.00 92.38 80 ILE A O 1
ATOM 638 N N . GLU A 1 81 ? 2.551 4.199 6.665 1.00 93.62 81 GLU A N 1
ATOM 639 C CA . GLU A 1 81 ? 1.155 3.944 7.013 1.00 93.62 81 GLU A CA 1
ATOM 640 C C . GLU A 1 81 ? 0.883 4.227 8.492 1.00 93.62 81 GLU A C 1
ATOM 642 O O . GLU A 1 81 ? -0.079 4.920 8.821 1.00 93.62 81 GLU A O 1
ATOM 647 N N . GLU A 1 82 ? 1.747 3.748 9.387 1.00 91.94 82 GLU A N 1
ATOM 648 C CA . GLU A 1 82 ? 1.635 3.998 10.822 1.00 91.94 82 GLU A CA 1
ATOM 649 C C . GLU A 1 82 ? 1.714 5.491 11.141 1.00 91.94 82 GLU A C 1
ATOM 651 O O . GLU A 1 82 ? 0.874 6.013 11.882 1.00 91.94 82 GLU A O 1
ATOM 656 N N . MET A 1 83 ? 2.688 6.187 10.548 1.00 90.94 83 MET A N 1
ATOM 657 C CA . MET A 1 83 ? 2.816 7.633 10.677 1.00 90.94 83 MET A CA 1
ATOM 658 C C . MET A 1 83 ? 1.521 8.317 10.232 1.00 90.94 83 MET A C 1
ATOM 660 O O . MET A 1 83 ? 0.930 9.067 11.004 1.00 90.94 83 MET A O 1
ATOM 664 N N . HIS A 1 84 ? 1.023 8.019 9.031 1.00 87.62 84 HIS A N 1
ATOM 665 C CA . HIS A 1 84 ? -0.178 8.655 8.503 1.00 87.62 84 HIS A CA 1
ATOM 666 C C . HIS A 1 84 ? -1.437 8.362 9.327 1.00 87.62 84 HIS A C 1
ATOM 668 O O . HIS A 1 84 ? -2.249 9.271 9.525 1.00 87.62 84 HIS A O 1
ATOM 674 N N . ARG A 1 85 ? -1.604 7.144 9.853 1.00 86.88 85 ARG A N 1
ATOM 675 C CA . ARG A 1 85 ? -2.715 6.823 10.762 1.00 86.88 85 ARG A CA 1
ATOM 676 C C . ARG A 1 85 ? -2.627 7.640 12.048 1.00 86.88 85 ARG A C 1
ATOM 678 O O . ARG A 1 85 ? -3.639 8.155 12.516 1.00 86.88 85 ARG A O 1
ATOM 685 N N . LYS A 1 86 ? -1.431 7.814 12.613 1.00 85.69 86 LYS A N 1
ATOM 686 C CA . LYS A 1 86 ? -1.256 8.486 13.909 1.00 85.69 86 LYS A CA 1
ATOM 687 C C . LYS A 1 86 ? -1.259 10.009 13.825 1.00 85.69 86 LYS A C 1
ATOM 689 O O . LYS A 1 86 ? -1.775 10.645 14.738 1.00 85.69 86 LYS A O 1
ATOM 694 N N . THR A 1 87 ? -0.703 10.596 12.767 1.00 83.88 87 THR A N 1
ATOM 695 C CA . THR A 1 87 ? -0.359 12.029 12.757 1.00 83.88 87 THR A CA 1
ATOM 696 C C . THR A 1 87 ? -1.139 12.872 11.750 1.00 83.88 87 THR A C 1
ATOM 698 O O . THR A 1 87 ? -1.094 14.099 11.844 1.00 83.88 87 THR A O 1
ATOM 701 N N . THR A 1 88 ? -1.870 12.273 10.800 1.00 81.00 88 THR A N 1
ATOM 702 C CA . THR A 1 88 ? -2.585 13.062 9.783 1.00 81.00 88 THR A CA 1
ATOM 703 C C . THR A 1 88 ? -3.702 13.892 10.416 1.00 81.00 88 THR A C 1
ATOM 705 O O . THR A 1 88 ? -4.601 13.371 11.074 1.00 81.00 88 THR A O 1
ATOM 708 N N . SER A 1 89 ? -3.673 15.203 10.175 1.00 76.81 89 SER A N 1
ATOM 709 C CA . SER A 1 89 ? -4.739 16.108 10.602 1.00 76.81 89 SER A CA 1
ATOM 710 C C . SER A 1 89 ? -5.989 15.941 9.725 1.00 76.81 89 SER A C 1
ATOM 712 O O . SER A 1 89 ? -5.871 15.958 8.496 1.00 76.81 89 SER A O 1
ATOM 714 N N . PRO A 1 90 ? -7.202 15.887 10.306 1.00 70.12 90 PRO A N 1
ATOM 715 C CA . PRO A 1 90 ? -8.447 15.888 9.537 1.00 70.12 90 PRO A CA 1
ATOM 716 C C . PRO A 1 90 ? -8.583 17.087 8.584 1.00 70.12 90 PRO A C 1
ATOM 718 O O . PRO A 1 90 ? -9.181 16.960 7.520 1.00 70.12 90 PRO A O 1
ATOM 721 N N . TYR A 1 91 ? -7.992 18.238 8.923 1.00 69.06 91 TYR 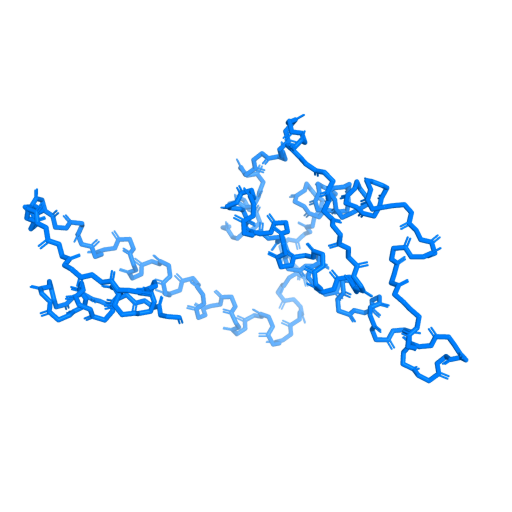A N 1
ATOM 722 C CA . TYR A 1 91 ? -8.036 19.439 8.081 1.00 69.06 91 TYR A CA 1
ATOM 723 C C . TYR A 1 91 ? -7.205 19.302 6.803 1.00 69.06 91 TYR A C 1
ATOM 725 O O . TYR A 1 91 ? -7.623 19.778 5.752 1.00 69.06 91 TYR A O 1
ATOM 733 N N . PHE A 1 92 ? -6.065 18.608 6.869 1.00 68.25 92 PHE A N 1
ATOM 734 C CA . PHE A 1 92 ? -5.233 18.323 5.695 1.00 68.25 92 PHE A CA 1
ATOM 735 C C . PHE A 1 92 ? -5.999 17.481 4.667 1.00 68.25 92 PHE A C 1
ATOM 737 O O . PHE A 1 92 ? -5.933 17.724 3.469 1.00 68.25 92 PHE A O 1
ATOM 744 N N . ILE A 1 93 ? -6.800 16.538 5.161 1.00 61.75 93 ILE A N 1
ATOM 745 C CA . ILE A 1 93 ? -7.663 15.677 4.354 1.00 61.75 93 ILE A CA 1
ATOM 746 C C . ILE A 1 93 ? -8.833 16.477 3.737 1.00 61.75 93 ILE A C 1
ATOM 748 O O . ILE A 1 93 ? -9.283 16.200 2.631 1.00 61.75 93 ILE A O 1
ATOM 752 N N . MET A 1 94 ? -9.346 17.494 4.428 1.00 57.91 94 MET A N 1
ATOM 753 C CA . MET A 1 94 ? -10.441 18.323 3.909 1.00 57.91 94 MET A CA 1
ATOM 754 C C . MET A 1 94 ? -9.993 19.385 2.895 1.00 57.91 94 MET A C 1
ATOM 756 O O . MET A 1 94 ? -10.818 19.824 2.095 1.00 57.91 94 MET A O 1
ATOM 760 N N . ALA A 1 95 ? -8.729 19.812 2.941 1.00 57.78 95 ALA A N 1
ATOM 761 C CA . ALA A 1 95 ? -8.180 20.848 2.063 1.00 57.78 95 ALA A CA 1
ATOM 762 C C . ALA A 1 95 ? -7.952 20.368 0.617 1.00 57.78 95 ALA A C 1
ATOM 764 O O . ALA A 1 95 ? -7.922 21.183 -0.303 1.00 57.78 95 ALA A O 1
ATOM 765 N N . ASP A 1 96 ? -7.830 19.058 0.410 1.00 61.12 96 ASP A N 1
ATOM 766 C CA . ASP A 1 96 ? -7.763 18.452 -0.916 1.00 61.12 96 ASP A CA 1
ATOM 767 C C . ASP A 1 96 ? -9.191 18.358 -1.497 1.00 61.12 96 ASP A C 1
ATOM 769 O O . ASP A 1 96 ? -10.016 17.557 -1.047 1.00 61.12 96 ASP A O 1
ATOM 773 N N . GLN A 1 97 ? -9.531 19.248 -2.440 1.00 54.22 97 GLN A N 1
ATOM 774 C CA . GLN A 1 97 ? -10.911 19.450 -2.925 1.00 54.22 97 GLN A CA 1
ATOM 775 C C . GLN A 1 97 ? -11.540 18.173 -3.509 1.00 54.22 97 GLN A C 1
ATOM 777 O O . GLN A 1 97 ? -12.722 17.910 -3.270 1.00 54.22 97 GLN A O 1
ATOM 782 N N . ASP A 1 98 ? -10.749 17.342 -4.188 1.00 58.84 98 ASP A N 1
ATOM 783 C CA . ASP A 1 98 ? -11.199 16.048 -4.713 1.00 58.84 98 ASP A CA 1
ATOM 784 C C . ASP A 1 98 ? -11.443 15.021 -3.596 1.00 58.84 98 ASP A C 1
ATOM 786 O O . ASP A 1 98 ? -12.412 14.252 -3.629 1.00 58.84 98 ASP A O 1
ATOM 790 N N . LEU A 1 99 ? -10.632 15.051 -2.538 1.00 57.94 99 LEU A N 1
ATOM 791 C CA . LEU A 1 99 ? -10.756 14.151 -1.396 1.00 57.94 99 LEU A CA 1
ATOM 792 C C . LEU A 1 99 ? -11.970 14.468 -0.526 1.00 57.94 99 LEU A C 1
ATOM 794 O O . LEU A 1 99 ? -12.641 13.552 -0.047 1.00 57.94 99 LEU A O 1
ATOM 798 N N . GLY A 1 100 ? -12.309 15.748 -0.366 1.00 62.88 100 GLY A N 1
ATOM 799 C CA . GLY A 1 100 ? -13.525 16.170 0.327 1.00 62.88 100 GLY A CA 1
ATOM 800 C C . GLY A 1 100 ? -14.804 15.637 -0.332 1.00 62.88 100 GLY A C 1
ATOM 801 O O . GLY A 1 100 ? -15.793 15.380 0.361 1.00 62.88 100 GLY A O 1
ATOM 802 N N . VAL A 1 101 ? -14.787 15.431 -1.653 1.00 66.31 101 VAL A N 1
ATOM 803 C CA . VAL A 1 101 ? -15.892 14.831 -2.418 1.00 66.31 101 VAL A CA 1
ATOM 804 C C . VAL A 1 101 ? -15.854 13.302 -2.336 1.00 66.31 101 VAL A C 1
ATOM 806 O O . VAL A 1 101 ? -16.886 12.677 -2.072 1.00 66.31 101 VAL A O 1
ATOM 809 N N . ILE A 1 102 ? -14.678 12.687 -2.503 1.00 65.62 102 ILE A N 1
ATOM 810 C CA . ILE A 1 102 ? -14.503 11.227 -2.442 1.00 65.62 102 ILE A CA 1
ATOM 811 C C . ILE A 1 102 ? -14.826 10.686 -1.043 1.00 65.62 102 ILE A C 1
ATOM 813 O O . ILE A 1 102 ? -15.538 9.691 -0.929 1.00 65.62 102 ILE A O 1
ATOM 817 N N . LEU A 1 103 ? -14.394 11.355 0.029 1.00 66.31 103 LEU A N 1
ATOM 818 C CA . LEU A 1 103 ? -14.675 10.931 1.403 1.00 66.31 103 LEU A CA 1
ATOM 819 C C . LEU A 1 103 ? -16.140 11.087 1.788 1.00 66.31 103 LEU A C 1
ATOM 821 O O . LEU A 1 103 ? -16.652 10.248 2.523 1.00 66.31 103 LEU A O 1
ATOM 825 N N . ARG A 1 104 ? -16.841 12.109 1.281 1.00 68.56 104 ARG A N 1
ATOM 826 C CA . ARG A 1 104 ? -18.296 12.212 1.472 1.00 68.56 104 ARG A CA 1
ATOM 827 C C . ARG A 1 104 ? -19.015 11.038 0.816 1.00 68.56 104 ARG A C 1
ATOM 829 O O . ARG A 1 104 ? -19.855 10.418 1.461 1.00 68.56 104 ARG A O 1
ATOM 836 N N . LYS A 1 105 ? -18.638 10.684 -0.417 1.00 67.50 105 LYS A N 1
ATOM 837 C CA . LYS A 1 105 ? -19.194 9.516 -1.118 1.00 67.50 105 LYS A CA 1
ATOM 838 C C . LYS A 1 105 ? -18.863 8.206 -0.400 1.00 67.50 105 LYS A C 1
ATOM 840 O O . LYS A 1 105 ? -19.761 7.401 -0.178 1.00 67.50 105 LYS A O 1
ATOM 845 N N . ALA A 1 106 ? -17.610 8.015 0.012 1.00 61.06 106 ALA A N 1
ATOM 846 C CA . ALA A 1 106 ? -17.172 6.824 0.738 1.00 61.06 106 ALA A CA 1
ATOM 847 C C . ALA A 1 106 ? -17.869 6.690 2.101 1.00 61.06 106 ALA A C 1
ATOM 849 O O . ALA A 1 106 ? -18.281 5.596 2.471 1.00 61.06 106 ALA A O 1
ATOM 850 N N . LYS A 1 107 ? -18.064 7.802 2.821 1.00 70.50 107 LYS A N 1
ATOM 851 C CA . LYS A 1 107 ? -18.811 7.839 4.082 1.00 70.50 107 LYS A CA 1
ATOM 852 C C . LYS A 1 107 ? -20.274 7.444 3.880 1.00 70.50 107 LYS A C 1
ATOM 854 O O . LYS A 1 107 ? -20.738 6.545 4.566 1.00 70.50 107 LYS A O 1
ATOM 859 N N . MET A 1 108 ? -20.968 8.062 2.922 1.00 71.56 108 MET A N 1
ATOM 860 C CA . MET A 1 108 ? -22.362 7.717 2.615 1.00 71.56 108 MET A CA 1
ATOM 861 C C . MET A 1 108 ? -22.507 6.248 2.209 1.00 71.56 108 MET A C 1
ATOM 863 O O . MET A 1 108 ? -23.440 5.575 2.633 1.00 71.56 108 MET A O 1
ATOM 867 N N . TYR A 1 109 ? -21.566 5.741 1.411 1.00 66.88 109 TYR A N 1
ATOM 868 C CA . TYR A 1 109 ? -21.535 4.338 1.019 1.00 66.88 109 TYR A CA 1
ATOM 869 C C . TYR A 1 109 ? -21.334 3.409 2.225 1.00 66.88 109 TYR A C 1
ATOM 871 O O . TYR A 1 109 ? -22.053 2.424 2.367 1.00 66.88 109 TYR A O 1
ATOM 879 N N . GLN A 1 110 ? -20.402 3.739 3.123 1.00 63.16 110 GLN A N 1
ATOM 880 C CA . GLN A 1 110 ? -20.140 2.953 4.328 1.00 63.16 110 GLN A CA 1
ATOM 881 C C . GLN A 1 110 ? -21.334 2.961 5.294 1.00 63.16 110 GLN A C 1
ATOM 883 O O . GLN A 1 110 ? -21.711 1.904 5.792 1.00 63.16 110 GLN A O 1
ATOM 888 N N . GLU A 1 111 ? -21.944 4.125 5.536 1.00 72.31 111 GLU A N 1
ATOM 889 C CA . GLU A 1 111 ? -23.159 4.266 6.355 1.00 72.31 111 GLU A CA 1
ATOM 890 C C . GLU A 1 111 ? -24.320 3.461 5.758 1.00 72.31 111 GLU A C 1
ATOM 892 O O . GLU A 1 111 ? -25.017 2.754 6.479 1.00 72.31 111 GLU A O 1
ATOM 897 N N . TYR A 1 112 ? -24.485 3.485 4.434 1.00 69.75 112 TYR A N 1
ATOM 898 C CA . TYR A 1 112 ? -25.477 2.662 3.748 1.00 69.75 112 TYR A CA 1
ATOM 899 C C . TYR A 1 112 ? -25.212 1.160 3.933 1.00 69.75 112 TYR A C 1
ATOM 901 O O . TYR A 1 112 ? -26.126 0.421 4.293 1.00 69.75 112 TYR A O 1
ATOM 909 N N . MET A 1 113 ? -23.969 0.701 3.752 1.00 66.50 113 MET A N 1
ATOM 910 C CA . MET A 1 113 ? -23.609 -0.715 3.905 1.00 66.50 113 MET A CA 1
ATOM 911 C C . MET A 1 113 ? -23.786 -1.228 5.338 1.00 66.50 113 MET A C 1
ATOM 913 O O . MET A 1 113 ? -24.141 -2.389 5.519 1.00 66.50 113 MET A O 1
ATOM 917 N N . GLN A 1 114 ? -23.616 -0.376 6.355 1.00 71.75 114 GLN A N 1
ATOM 918 C CA . GLN A 1 114 ? -23.915 -0.730 7.751 1.00 71.75 114 GLN A CA 1
ATOM 919 C C . GLN A 1 114 ? -25.400 -1.044 7.985 1.00 71.75 114 GLN A C 1
ATOM 921 O O . GLN A 1 114 ? -25.724 -1.820 8.881 1.00 71.75 114 GLN A O 1
ATOM 926 N N . MET A 1 115 ? -26.297 -0.471 7.178 1.00 69.19 115 MET A N 1
ATOM 927 C CA . MET A 1 115 ? -27.741 -0.704 7.266 1.00 69.19 115 MET A CA 1
ATOM 928 C C . MET A 1 115 ? -28.195 -1.938 6.477 1.00 69.19 115 MET A C 1
ATOM 930 O O . MET A 1 115 ? -29.344 -2.355 6.621 1.00 69.19 115 MET A O 1
ATOM 934 N N . VAL A 1 116 ? -27.329 -2.526 5.643 1.00 68.19 116 VAL A N 1
ATOM 935 C CA . VAL A 1 116 ? -27.651 -3.732 4.872 1.00 68.19 116 VAL A CA 1
ATOM 936 C C . VAL A 1 116 ? -27.497 -4.954 5.787 1.00 68.19 116 VAL A C 1
ATOM 938 O O . VAL A 1 116 ? -26.381 -5.287 6.187 1.00 68.19 116 VAL A O 1
ATOM 941 N N . PRO A 1 117 ? -28.592 -5.651 6.144 1.00 70.19 117 PRO A N 1
ATOM 942 C CA . PRO A 1 117 ? -28.520 -6.769 7.074 1.00 70.19 117 PRO A CA 1
ATOM 943 C C . PRO A 1 117 ? -27.819 -7.963 6.426 1.00 70.19 117 PRO A C 1
ATOM 945 O O . PRO A 1 117 ? -28.162 -8.361 5.315 1.00 70.19 117 PRO A O 1
ATOM 948 N N . ILE A 1 118 ? -26.885 -8.596 7.134 1.00 74.00 118 ILE A N 1
ATOM 949 C CA . ILE A 1 118 ? -26.269 -9.842 6.661 1.00 74.00 118 ILE A CA 1
ATOM 950 C C . ILE A 1 118 ? -27.347 -10.945 6.653 1.00 74.00 118 ILE A C 1
ATOM 952 O O . ILE A 1 118 ? -27.981 -11.167 7.690 1.00 74.00 118 ILE A O 1
ATOM 956 N N . PRO A 1 119 ? -27.571 -11.659 5.532 1.00 68.00 119 PRO A N 1
ATOM 957 C CA . PRO A 1 119 ? -28.571 -12.718 5.467 1.00 68.00 119 PRO A CA 1
ATOM 958 C C . PRO A 1 119 ? -28.301 -13.804 6.514 1.00 68.00 119 PRO A C 1
ATOM 960 O O . PRO A 1 119 ? -27.265 -14.469 6.499 1.00 68.00 119 PRO A O 1
ATOM 963 N N . ALA A 1 120 ? -29.253 -14.004 7.427 1.00 66.38 120 ALA A N 1
ATOM 964 C CA . ALA A 1 120 ? -29.116 -14.964 8.524 1.00 66.38 120 ALA A CA 1
ATOM 965 C C . ALA A 1 120 ? -29.145 -16.429 8.050 1.00 66.38 120 ALA A C 1
ATOM 967 O O . ALA A 1 120 ? -28.608 -17.316 8.712 1.00 66.38 120 ALA A O 1
ATOM 968 N N . ARG A 1 121 ? -29.772 -16.696 6.897 1.00 65.44 121 ARG A N 1
ATOM 969 C CA . ARG A 1 121 ? -29.842 -18.028 6.289 1.00 65.44 121 ARG A CA 1
ATOM 970 C C . ARG A 1 121 ? -28.836 -18.108 5.152 1.00 65.44 121 ARG A C 1
ATOM 972 O O . ARG A 1 121 ? -28.976 -17.401 4.160 1.00 65.44 121 ARG A O 1
ATOM 979 N N . LYS A 1 122 ? -27.838 -18.976 5.304 1.00 66.44 122 LYS A N 1
ATOM 980 C CA . LYS A 1 122 ? -26.845 -19.251 4.264 1.00 66.44 122 LYS A CA 1
ATOM 981 C C . LYS A 1 122 ? -27.350 -20.374 3.357 1.00 66.44 122 LYS A C 1
ATOM 983 O O . LYS A 1 122 ? -27.797 -21.408 3.846 1.00 66.44 122 LYS A O 1
ATOM 988 N N . ALA A 1 123 ? -27.256 -20.173 2.049 1.00 63.31 123 ALA A N 1
ATOM 989 C CA . ALA A 1 123 ? -27.342 -21.228 1.050 1.00 63.31 123 ALA A CA 1
ATOM 990 C C . ALA A 1 123 ? -26.219 -22.242 1.305 1.00 63.31 123 ALA A C 1
ATOM 992 O O . ALA A 1 123 ? -25.084 -21.865 1.599 1.00 63.31 123 ALA 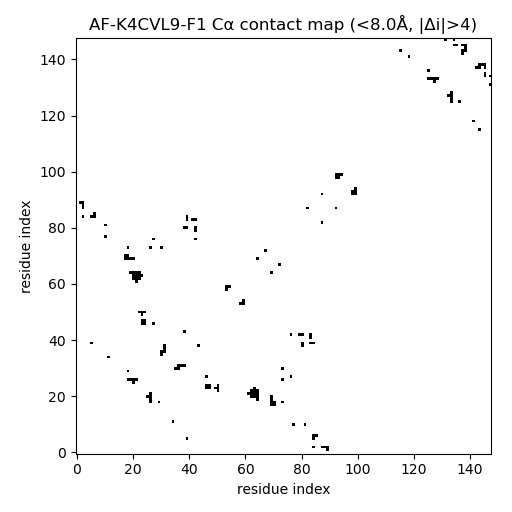A O 1
ATOM 993 N N . SER A 1 124 ? -26.554 -23.525 1.232 1.00 66.56 124 SER A N 1
ATOM 994 C CA . SER A 1 124 ? -25.703 -24.629 1.680 1.00 66.56 124 SER A CA 1
ATOM 995 C C . SER A 1 124 ? -24.497 -24.894 0.770 1.00 66.56 124 SER A C 1
ATOM 997 O O . SER A 1 124 ? -23.475 -25.357 1.268 1.00 66.56 124 SER A O 1
ATOM 999 N N . LEU A 1 125 ? -24.572 -24.572 -0.529 1.00 76.50 1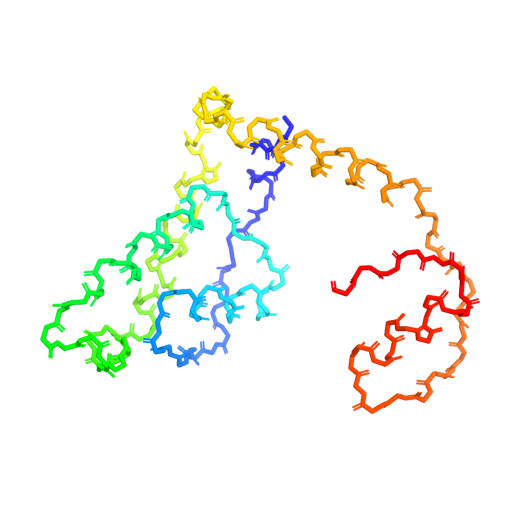25 LEU A N 1
ATOM 1000 C CA . LEU A 1 125 ? -23.438 -24.642 -1.459 1.00 76.50 125 LEU A CA 1
ATOM 1001 C C . LEU A 1 125 ? -23.699 -23.770 -2.701 1.00 76.50 125 LEU A C 1
ATOM 1003 O O . LEU A 1 125 ? -24.745 -23.910 -3.331 1.00 76.50 125 LEU A O 1
ATOM 1007 N N . ILE A 1 126 ? -22.755 -22.897 -3.072 1.00 75.69 126 ILE A N 1
ATOM 1008 C CA . ILE A 1 126 ? -22.797 -22.129 -4.329 1.00 75.69 126 ILE A CA 1
ATOM 1009 C C . ILE A 1 126 ? -21.629 -22.604 -5.203 1.00 75.69 126 ILE A C 1
ATOM 1011 O O . ILE A 1 126 ? -20.482 -22.283 -4.890 1.00 75.69 126 ILE A O 1
ATOM 1015 N N . PRO A 1 127 ? -21.877 -23.379 -6.272 1.00 75.00 127 PRO A N 1
ATOM 1016 C CA . PRO A 1 127 ? -20.828 -23.760 -7.210 1.00 75.00 127 PRO A CA 1
ATOM 1017 C C . PRO A 1 127 ? -20.266 -22.523 -7.922 1.00 75.00 127 PRO A C 1
ATOM 1019 O O . PRO A 1 127 ? -21.014 -21.760 -8.531 1.00 75.00 127 PRO A O 1
ATOM 1022 N N . CYS A 1 128 ? -18.950 -22.325 -7.872 1.00 75.25 128 CYS A N 1
ATOM 1023 C CA . CYS A 1 128 ? -18.267 -21.254 -8.597 1.00 75.25 128 CYS A CA 1
ATOM 1024 C C . CYS A 1 128 ? -16.837 -21.664 -8.973 1.00 75.25 128 CYS A C 1
ATOM 1026 O O . CYS A 1 128 ? -16.195 -22.425 -8.253 1.00 75.25 128 CYS A O 1
ATOM 1028 N N . ASN A 1 129 ? -16.318 -21.110 -10.069 1.00 78.88 129 ASN A N 1
ATOM 1029 C CA . ASN A 1 129 ? -14.928 -21.274 -10.518 1.00 78.88 129 ASN A CA 1
ATOM 1030 C C . ASN A 1 129 ? -14.116 -19.962 -10.450 1.00 78.88 129 ASN A C 1
ATOM 1032 O O . ASN A 1 129 ? -12.974 -19.920 -10.898 1.00 78.88 129 ASN A O 1
ATOM 1036 N N . SER A 1 130 ? -14.703 -18.883 -9.919 1.00 68.69 130 SER A N 1
ATOM 1037 C CA . SER A 1 130 ? -14.054 -17.582 -9.740 1.00 68.69 130 SER A CA 1
ATOM 1038 C C . SER A 1 130 ? -14.729 -16.764 -8.636 1.00 68.69 130 SER A C 1
ATOM 1040 O O . SER A 1 130 ? -15.924 -16.917 -8.372 1.00 68.69 130 SER A O 1
ATOM 1042 N N . TRP A 1 131 ? -13.973 -15.848 -8.025 1.00 57.69 131 TRP A N 1
ATOM 1043 C CA . TRP A 1 131 ? -14.474 -14.934 -6.991 1.00 57.69 131 TRP A CA 1
ATOM 1044 C C . TRP A 1 131 ? -15.510 -13.936 -7.523 1.00 57.69 131 TRP A C 1
ATOM 1046 O O . TRP A 1 131 ? -16.505 -13.665 -6.853 1.00 57.69 131 TRP A O 1
ATOM 1056 N N . ILE A 1 132 ? -15.331 -13.456 -8.759 1.00 72.31 132 ILE A N 1
ATOM 1057 C CA . ILE A 1 132 ? -16.305 -12.585 -9.436 1.00 72.31 132 ILE A CA 1
ATOM 1058 C C . ILE A 1 132 ? -17.615 -13.352 -9.691 1.00 72.31 132 ILE A C 1
ATOM 1060 O O . ILE A 1 132 ? -18.699 -12.835 -9.418 1.00 72.31 132 ILE A O 1
ATOM 1064 N N . GLY A 1 133 ? -17.529 -14.610 -10.143 1.00 74.12 133 GLY A N 1
ATOM 1065 C CA . GLY A 1 133 ? -18.696 -15.474 -10.354 1.00 74.12 133 GLY A CA 1
ATOM 1066 C C . GLY A 1 133 ? -19.441 -15.819 -9.060 1.00 74.12 133 GLY A C 1
ATOM 1067 O O . GLY A 1 133 ? -20.674 -15.848 -9.042 1.00 74.12 133 GLY A O 1
ATOM 1068 N N . LEU A 1 134 ? -18.713 -16.010 -7.955 1.00 74.81 134 LEU A N 1
ATOM 1069 C CA . LEU A 1 134 ? -19.303 -16.192 -6.628 1.00 74.81 134 LEU A CA 1
ATOM 1070 C C . LEU A 1 134 ? -20.066 -14.938 -6.173 1.00 74.81 134 LEU A C 1
ATOM 1072 O O . LEU A 1 134 ? -21.220 -15.046 -5.764 1.00 74.81 134 LEU A O 1
ATOM 1076 N N . ALA A 1 135 ? -19.465 -13.750 -6.295 1.00 71.50 135 ALA A N 1
ATOM 1077 C CA . ALA A 1 135 ? -20.097 -12.483 -5.919 1.00 71.50 135 ALA A CA 1
ATOM 1078 C C . ALA A 1 135 ? -21.372 -12.196 -6.732 1.00 71.50 135 ALA A C 1
ATOM 1080 O O . ALA A 1 135 ? -22.385 -11.782 -6.167 1.00 71.50 135 ALA A O 1
ATOM 1081 N N . ALA A 1 136 ? -21.359 -12.476 -8.039 1.00 76.94 136 ALA A N 1
ATOM 1082 C CA . ALA A 1 136 ? -22.541 -12.358 -8.892 1.00 76.94 136 ALA A CA 1
ATOM 1083 C C . ALA A 1 136 ? -23.661 -13.329 -8.470 1.00 76.94 136 ALA A C 1
ATOM 1085 O O . ALA A 1 136 ? -24.826 -12.936 -8.400 1.00 76.94 136 ALA A O 1
ATOM 1086 N N . SER A 1 137 ? -23.306 -14.570 -8.123 1.00 80.69 137 SER A N 1
ATOM 1087 C CA . SER A 1 137 ? -24.261 -15.580 -7.647 1.00 80.69 137 SER A CA 1
ATOM 1088 C C . SER A 1 137 ? -24.876 -15.195 -6.298 1.00 80.69 137 SER A C 1
ATOM 1090 O O . SER A 1 137 ? -26.086 -15.306 -6.117 1.00 80.69 137 SER A O 1
ATOM 1092 N N . ILE A 1 138 ? -24.075 -14.667 -5.366 1.00 77.50 138 ILE A N 1
ATOM 1093 C CA . ILE A 1 138 ? -24.544 -14.137 -4.074 1.00 77.50 138 ILE A CA 1
ATOM 1094 C C . ILE A 1 138 ? -25.481 -12.940 -4.294 1.00 77.50 138 ILE A C 1
ATOM 1096 O O . ILE A 1 138 ? -26.566 -12.897 -3.713 1.00 77.50 138 ILE A O 1
ATOM 1100 N N . LYS A 1 139 ? -25.111 -12.004 -5.176 1.00 80.38 139 LYS A N 1
ATOM 1101 C CA . LYS A 1 139 ? -25.948 -10.850 -5.533 1.00 80.38 139 LYS A CA 1
ATOM 1102 C C . LYS A 1 139 ? -27.304 -11.278 -6.099 1.00 80.38 139 LYS A C 1
ATOM 1104 O O . LYS A 1 139 ? -28.321 -10.710 -5.712 1.00 80.38 139 LYS A O 1
ATOM 1109 N N . GLY A 1 140 ? -27.331 -12.292 -6.965 1.00 76.81 140 GLY A N 1
ATOM 1110 C CA . GLY A 1 140 ? -28.571 -12.858 -7.503 1.00 76.81 140 GLY A CA 1
ATOM 1111 C C . GLY A 1 140 ? -29.426 -13.578 -6.454 1.00 76.81 140 GLY A C 1
ATOM 1112 O O . GLY A 1 140 ? -30.639 -13.400 -6.436 1.00 76.81 140 GLY A O 1
ATOM 1113 N N . LEU A 1 141 ? -28.806 -14.352 -5.557 1.00 77.06 141 LEU A N 1
ATOM 1114 C CA . LEU A 1 141 ? -29.511 -15.160 -4.551 1.00 77.06 141 LEU A CA 1
ATOM 1115 C C . LEU A 1 141 ? -30.111 -14.336 -3.407 1.00 77.06 141 LEU A C 1
ATOM 1117 O O . LEU A 1 141 ? -31.206 -14.645 -2.944 1.00 77.06 141 LEU A O 1
ATOM 1121 N N . TYR A 1 142 ? -29.399 -13.313 -2.935 1.00 74.50 142 TYR A N 1
ATOM 1122 C CA . TYR A 1 142 ? -29.814 -12.529 -1.766 1.00 74.50 142 TYR A CA 1
ATOM 1123 C C . TYR A 1 142 ? -30.327 -11.132 -2.118 1.00 74.50 142 TYR A C 1
ATOM 1125 O O . TYR A 1 142 ? -30.775 -10.414 -1.228 1.00 74.50 142 TYR A O 1
ATOM 1133 N N . GLY A 1 143 ? -30.250 -10.722 -3.389 1.00 68.81 143 GLY A N 1
ATOM 1134 C CA . GLY A 1 143 ? -30.677 -9.393 -3.834 1.00 68.81 143 GLY A CA 1
ATOM 1135 C C . GLY A 1 143 ? -29.863 -8.244 -3.228 1.00 68.81 143 GLY A C 1
ATOM 1136 O O . GLY A 1 143 ? -30.310 -7.100 -3.250 1.00 68.81 143 GLY A O 1
ATOM 1137 N N . GLN A 1 144 ? -28.684 -8.531 -2.665 1.00 67.25 144 GLN A N 1
ATOM 1138 C CA . GLN A 1 144 ? -27.829 -7.549 -1.996 1.00 67.25 144 GLN A CA 1
ATOM 1139 C C . GLN A 1 144 ? -26.696 -7.071 -2.902 1.00 67.25 144 GLN A C 1
ATOM 1141 O O . GLN A 1 144 ? -26.144 -7.824 -3.704 1.00 67.25 144 GLN A O 1
ATOM 1146 N N . LEU A 1 145 ? -26.325 -5.798 -2.755 1.00 58.25 145 LEU A N 1
ATOM 1147 C CA . LEU A 1 145 ? -25.198 -5.191 -3.457 1.00 58.25 145 LEU A CA 1
ATOM 1148 C C . LEU A 1 145 ? -23.873 -5.768 -2.935 1.00 58.25 145 LEU A C 1
ATOM 1150 O O . LEU A 1 145 ? -23.325 -5.288 -1.951 1.00 58.25 145 LEU A O 1
ATOM 1154 N N . CYS A 1 146 ? -23.327 -6.767 -3.626 1.00 54.78 146 CYS A N 1
ATOM 1155 C CA . CYS A 1 146 ? -21.902 -7.077 -3.546 1.00 54.78 146 CYS A CA 1
ATOM 1156 C C . CYS A 1 146 ? -21.165 -6.198 -4.563 1.00 54.78 146 CYS A C 1
ATOM 1158 O O . CYS A 1 146 ? -21.428 -6.298 -5.764 1.00 54.78 146 CYS A O 1
ATOM 1160 N N . THR A 1 147 ? -20.285 -5.309 -4.101 1.00 51.16 147 THR A N 1
ATOM 1161 C CA . THR A 1 147 ? -19.389 -4.566 -4.995 1.00 51.16 147 THR A CA 1
ATOM 1162 C C . THR A 1 147 ? -18.256 -5.465 -5.460 1.00 51.16 147 THR A C 1
ATOM 1164 O O . THR A 1 147 ? -17.560 -6.050 -4.632 1.00 51.16 147 THR A O 1
ATOM 1167 N N . THR A 1 148 ? -18.118 -5.575 -6.779 1.00 38.03 148 THR A N 1
ATOM 1168 C CA . THR A 1 148 ? -16.953 -6.121 -7.490 1.00 38.03 148 THR A CA 1
ATOM 1169 C C . THR A 1 148 ? -15.816 -5.121 -7.525 1.00 38.03 148 THR A C 1
ATOM 1171 O O . THR A 1 148 ? -16.134 -3.928 -7.742 1.00 38.03 148 THR A O 1
#

Sequence (148 aa):
MYQEYQQMIPIPTRKTSLIPCNSWIGLAASIKGLYGQLLHYPTNLSIKKWDSLRIGASDEDIPLDTFIDPAKAEASIWLIEEMHRKTTSPYFIMADQDLGVILRKAKMYQEYMQMVPIPARKASLIPCNSWIGLAASIKGLYGQLCTT

Solvent-accessible surface area (backbone atoms only — not comparable to full-atom values): 9070 Å² total; per-residue (Å²): 106,74,56,62,55,47,53,70,58,78,80,84,87,74,86,87,69,86,56,87,30,60,41,51,57,55,37,51,52,50,50,30,68,74,70,73,44,85,77,50,68,70,46,55,51,50,32,52,49,60,46,56,70,36,67,91,44,100,60,52,87,54,47,39,47,80,80,39,57,42,67,57,54,52,48,52,53,52,54,49,37,51,49,50,38,73,67,59,53,70,64,66,53,52,70,40,70,69,47,46,52,49,50,53,53,52,48,54,50,51,59,51,56,73,70,56,76,78,74,88,75,73,80,93,75,81,93,63,94,45,72,68,55,40,45,53,50,49,24,68,74,70,72,46,92,63,86,130

InterPro domains:
  IPR015270 Protein RDM1, plant [PF09187] (1-93)
  IPR015270 Protein RDM1, plant [PF09187] (102-144)
  IPR015270 Protein RDM1, plant [PTHR36366] (1-94)
  IPR036319 RDM1 superfamily [G3DSA:1.20.120.690] (1-96)
  IPR036319 RDM1 superfamily [G3DSA:1.20.120.690] (100-146)
  IPR036319 RDM1 superfamily [SSF109920] (1-92)
  IPR036319 RDM1 superfamily [SSF109920] (100-144)

Foldseek 3Di:
DLLVVLLPDDQDPDDDDQDFFQALVRLQVVCCVVVVDHFDPVLVVVRVVRLVVLPPPPCSRPGPCVVDPSVVSNVVSSVVRNCCSVPPDPVVQCVPPVSVVVVVVVVVVVVVVVPDDDDPDDDPDDDDPDPVRVQVVCCVVVVDDDDD

pLDDT: mean 78.44, std 11.43, range [38.03, 94.0]